Protein AF-A0A1I6Z1S6-F1 (afdb_monomer_lite)

Foldseek 3Di:
DLLVLLVQCVVVVLDLVSLQVSLVVLCVVLVVDVLCNLLSNLLSVLSVVVSVVCVPHDDDPVNSVVSSVVSNVLSVQQVVQSVDPDPVSNVVSSVVSVCVVVPPPPPPDD

Secondary structure (DSSP, 8-state):
-TTHHHHHHHHTTTSHHHHHHHHHHHHHHHTT-STTHHHHHHHHHHHHHHHHHTSSSPPPHHHHHHHHHHHHHHHHHHHHHHHSS-HHHHHHHHHHHHHHHHT-------

Sequence (110 aa):
MLAAITNIIRDKGNAIPGYREAARTARQQATKDIERSVGYFLLGKAAQEFADAYCEEPLHADTAEQQLARLEGFACVLDEAFEAPDLQRRLEALSYVARAMSGDCATATT

Structure (mmCIF, N/CA/C/O backbone):
data_AF-A0A1I6Z1S6-F1
#
_entry.id   AF-A0A1I6Z1S6-F1
#
loop_
_atom_site.group_PDB
_atom_site.id
_atom_site.type_symbol
_atom_site.label_atom_id
_atom_site.label_alt_id
_atom_site.label_comp_id
_atom_site.label_asym_id
_atom_site.label_entity_id
_atom_site.label_seq_id
_atom_site.pdbx_PDB_ins_code
_atom_site.Cartn_x
_atom_site.Cartn_y
_atom_site.Cartn_z
_atom_site.occupancy
_atom_site.B_iso_or_equiv
_atom_site.auth_seq_id
_atom_site.auth_comp_id
_atom_site.auth_asym_id
_atom_site.auth_atom_id
_atom_site.pdbx_PDB_model_num
ATOM 1 N N . MET A 1 1 ? -10.962 -1.371 1.061 1.00 86.00 1 MET A N 1
ATOM 2 C CA . MET A 1 1 ? -9.932 -2.421 1.178 1.00 86.00 1 MET A CA 1
ATOM 3 C C . MET A 1 1 ? -8.610 -1.820 0.764 1.00 86.00 1 MET A C 1
ATOM 5 O O . MET A 1 1 ? -8.549 -1.166 -0.274 1.00 86.00 1 MET A O 1
ATOM 9 N N . LEU A 1 2 ? -7.589 -2.001 1.587 1.00 87.69 2 LEU A N 1
ATOM 10 C CA . LEU A 1 2 ? -6.225 -1.548 1.351 1.00 87.69 2 LEU A CA 1
ATOM 11 C C . LEU A 1 2 ? -5.629 -2.223 0.108 1.00 87.69 2 LEU A C 1
ATOM 13 O O . LEU A 1 2 ? -4.920 -1.566 -0.651 1.00 87.69 2 LEU A O 1
ATOM 17 N N . ALA A 1 3 ? -6.029 -3.463 -0.189 1.00 90.81 3 ALA A N 1
ATOM 18 C CA . ALA A 1 3 ? -5.686 -4.177 -1.422 1.00 90.81 3 ALA A CA 1
ATOM 19 C C . ALA A 1 3 ? -6.105 -3.438 -2.711 1.00 90.81 3 ALA A C 1
ATOM 21 O O . ALA A 1 3 ? -5.517 -3.640 -3.770 1.00 90.81 3 ALA A O 1
ATOM 22 N N . ALA A 1 4 ? -7.073 -2.515 -2.651 1.00 91.25 4 ALA A N 1
ATOM 23 C CA . ALA A 1 4 ? -7.424 -1.697 -3.814 1.00 91.25 4 ALA A CA 1
ATOM 24 C C . ALA A 1 4 ? -6.264 -0.796 -4.278 1.00 91.25 4 ALA A C 1
ATOM 26 O O . ALA A 1 4 ? -6.213 -0.423 -5.447 1.00 91.25 4 ALA A O 1
ATOM 27 N N . ILE A 1 5 ? -5.321 -0.462 -3.389 1.00 93.69 5 ILE A N 1
ATOM 28 C CA . ILE A 1 5 ? -4.148 0.348 -3.730 1.00 93.69 5 ILE A CA 1
ATOM 29 C C . ILE A 1 5 ? -3.189 -0.416 -4.651 1.00 93.69 5 ILE A C 1
ATOM 31 O O . ILE A 1 5 ? -2.638 0.183 -5.572 1.00 93.69 5 ILE A O 1
ATOM 35 N N . THR A 1 6 ? -3.012 -1.725 -4.459 1.00 92.62 6 THR A N 1
ATOM 36 C CA . THR A 1 6 ? -2.104 -2.531 -5.293 1.00 92.62 6 THR A CA 1
ATOM 37 C C . THR A 1 6 ? -2.706 -2.857 -6.658 1.00 92.62 6 THR A C 1
ATOM 39 O O . THR A 1 6 ? -1.978 -2.931 -7.647 1.00 92.62 6 THR A O 1
ATOM 42 N N . ASN A 1 7 ? -4.037 -2.923 -6.761 1.00 93.62 7 ASN A N 1
ATOM 43 C CA . ASN A 1 7 ? -4.721 -3.062 -8.051 1.00 93.62 7 ASN A CA 1
ATOM 44 C C . ASN A 1 7 ? -4.400 -1.904 -9.010 1.00 93.62 7 ASN A C 1
ATOM 46 O O . ASN A 1 7 ? -4.171 -2.149 -10.188 1.00 93.62 7 ASN A O 1
ATOM 50 N N . ILE A 1 8 ? -4.267 -0.671 -8.506 1.00 93.38 8 ILE A N 1
ATOM 51 C CA . ILE A 1 8 ? -3.893 0.502 -9.321 1.00 93.38 8 ILE A CA 1
ATOM 52 C C . ILE A 1 8 ? -2.538 0.296 -10.012 1.00 93.38 8 ILE A C 1
ATOM 54 O O . ILE A 1 8 ? -2.341 0.720 -11.150 1.00 93.38 8 ILE A O 1
ATOM 58 N N . ILE A 1 9 ? -1.597 -0.358 -9.328 1.00 92.69 9 ILE A N 1
ATOM 59 C CA . ILE A 1 9 ? -0.270 -0.661 -9.871 1.00 92.69 9 ILE A CA 1
ATOM 60 C C . ILE A 1 9 ? -0.401 -1.690 -10.997 1.00 92.69 9 ILE A C 1
ATOM 62 O O . ILE A 1 9 ? 0.166 -1.499 -12.076 1.00 92.69 9 ILE A O 1
ATOM 66 N N . ARG A 1 10 ? -1.196 -2.745 -10.773 1.00 92.31 10 ARG A N 1
ATOM 67 C CA . ARG A 1 10 ? -1.441 -3.808 -11.756 1.00 92.31 10 ARG A CA 1
ATOM 68 C C . ARG A 1 10 ? -2.130 -3.280 -13.013 1.00 92.31 10 ARG A C 1
ATOM 70 O O . ARG A 1 10 ? -1.658 -3.540 -14.116 1.00 92.31 10 ARG A O 1
ATOM 77 N N . ASP A 1 11 ? -3.170 -2.469 -12.844 1.00 92.31 11 ASP A N 1
ATOM 78 C CA . ASP A 1 11 ? -3.937 -1.867 -13.942 1.00 92.31 11 ASP A CA 1
ATOM 79 C C . ASP A 1 11 ? -3.074 -0.941 -14.815 1.00 92.31 11 ASP A C 1
ATOM 81 O O . ASP A 1 11 ? -3.393 -0.677 -15.974 1.00 92.31 11 ASP A O 1
ATOM 85 N N . LYS A 1 12 ? -1.946 -0.468 -14.274 1.00 90.19 12 LYS A N 1
ATOM 86 C CA . LYS A 1 12 ? -0.959 0.368 -14.970 1.00 90.19 12 LYS A CA 1
ATOM 87 C C . LYS A 1 12 ? 0.290 -0.390 -15.406 1.00 90.19 12 LYS A C 1
ATOM 89 O O . LYS A 1 12 ? 1.322 0.229 -15.664 1.00 90.19 12 LYS A O 1
ATOM 94 N N . GLY A 1 13 ? 0.195 -1.714 -15.504 1.00 87.50 13 GLY A N 1
ATOM 95 C CA . GLY A 1 13 ? 1.252 -2.568 -16.037 1.00 87.50 13 GLY A CA 1
ATOM 96 C C . GLY A 1 13 ? 2.468 -2.696 -15.123 1.00 87.50 13 GLY A C 1
ATOM 97 O O . GLY A 1 13 ? 3.560 -2.945 -15.617 1.00 87.50 13 GLY A O 1
ATOM 98 N N . ASN A 1 14 ? 2.296 -2.493 -13.812 1.00 87.75 14 ASN A N 1
ATOM 99 C CA . ASN A 1 14 ? 3.365 -2.596 -12.816 1.00 87.75 14 ASN A CA 1
ATOM 100 C C . ASN A 1 14 ? 4.581 -1.693 -13.103 1.00 87.75 14 ASN A C 1
ATOM 102 O O . ASN A 1 14 ? 5.730 -2.052 -12.873 1.00 87.75 14 ASN A O 1
ATOM 106 N N . ALA A 1 15 ? 4.326 -0.494 -13.622 1.00 88.56 15 ALA A N 1
ATOM 107 C CA . ALA 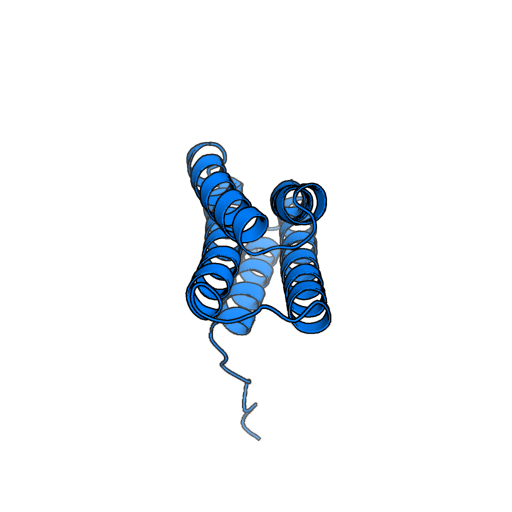A 1 15 ? 5.358 0.486 -13.938 1.00 88.56 15 ALA A CA 1
ATOM 108 C C . ALA A 1 15 ? 5.346 1.662 -12.950 1.00 88.56 15 ALA A C 1
ATOM 110 O O . ALA A 1 15 ? 4.354 1.900 -12.256 1.00 88.56 15 ALA A O 1
ATOM 111 N N . ILE A 1 16 ? 6.421 2.458 -12.936 1.00 91.62 16 ILE A N 1
ATOM 112 C CA . ILE A 1 16 ? 6.581 3.645 -12.070 1.00 91.62 16 ILE A CA 1
ATOM 113 C C . ILE A 1 16 ? 5.348 4.570 -12.039 1.00 91.62 16 ILE A C 1
ATOM 115 O O . ILE A 1 16 ? 4.957 4.989 -10.945 1.00 91.62 16 ILE A O 1
ATOM 119 N N . PRO A 1 17 ? 4.660 4.865 -13.163 1.00 91.69 17 PRO A N 1
ATOM 120 C CA . PRO A 1 17 ? 3.424 5.648 -13.120 1.00 91.69 17 PRO A CA 1
ATOM 121 C C . PRO A 1 17 ? 2.320 5.020 -12.252 1.00 91.69 17 PRO A C 1
ATOM 123 O O . PRO A 1 17 ? 1.598 5.747 -11.571 1.00 91.69 17 PRO A O 1
ATOM 126 N N . GLY A 1 18 ? 2.213 3.688 -12.234 1.00 93.94 18 GLY A N 1
ATOM 127 C CA . GLY A 1 18 ? 1.292 2.943 -11.375 1.00 93.94 18 GLY A CA 1
ATOM 128 C C . GLY A 1 18 ? 1.605 3.122 -9.893 1.00 93.94 18 GLY A C 1
ATOM 129 O O . GLY A 1 18 ? 0.712 3.443 -9.114 1.00 93.94 18 GLY A O 1
ATOM 130 N N . TYR A 1 19 ? 2.881 3.025 -9.513 1.00 94.31 19 TYR A N 1
ATOM 131 C CA . TYR A 1 19 ? 3.330 3.260 -8.136 1.00 94.31 19 TYR A CA 1
ATOM 132 C C . TYR A 1 19 ? 3.051 4.691 -7.658 1.00 94.31 19 TYR A C 1
ATOM 134 O O . TYR A 1 19 ? 2.551 4.889 -6.549 1.00 94.31 19 TYR A O 1
ATOM 142 N N . ARG A 1 20 ? 3.290 5.699 -8.508 1.00 94.81 20 ARG A N 1
ATOM 143 C CA . ARG A 1 20 ? 2.960 7.102 -8.190 1.00 94.81 20 ARG A CA 1
ATOM 144 C C . ARG A 1 20 ? 1.468 7.305 -7.981 1.00 94.81 20 ARG A C 1
ATOM 146 O O . ARG A 1 20 ? 1.050 8.020 -7.069 1.00 94.81 20 ARG A O 1
ATOM 153 N N . GLU A 1 21 ? 0.653 6.689 -8.827 1.00 95.94 21 GLU A N 1
ATOM 154 C CA . GLU A 1 21 ? -0.794 6.809 -8.717 1.00 95.94 21 GLU A CA 1
ATOM 155 C C . GLU A 1 21 ? -1.351 6.072 -7.503 1.00 95.94 21 GLU A C 1
ATOM 157 O O . GLU A 1 21 ? -2.225 6.609 -6.819 1.00 95.94 21 GLU A O 1
ATOM 162 N N . ALA A 1 22 ? -0.809 4.897 -7.191 1.00 96.69 22 ALA A N 1
ATOM 163 C CA . ALA A 1 22 ? -1.118 4.167 -5.973 1.00 96.69 22 ALA A CA 1
ATOM 164 C C . ALA A 1 22 ? -0.766 5.001 -4.734 1.00 96.69 22 ALA A C 1
ATOM 166 O O . ALA A 1 22 ? -1.613 5.176 -3.860 1.00 96.69 22 ALA A O 1
ATOM 167 N N . ALA A 1 23 ? 0.419 5.623 -4.701 1.00 96.94 23 ALA A N 1
ATOM 168 C CA . ALA A 1 23 ? 0.827 6.511 -3.615 1.00 96.94 23 ALA A CA 1
ATOM 169 C C . ALA A 1 23 ? -0.122 7.706 -3.439 1.00 96.94 23 ALA A C 1
ATOM 171 O O . ALA A 1 23 ? -0.578 7.997 -2.328 1.00 96.94 23 ALA A O 1
ATOM 172 N N . ARG A 1 24 ? -0.472 8.381 -4.541 1.00 97.00 24 ARG A N 1
ATOM 173 C CA . ARG A 1 24 ? -1.434 9.493 -4.532 1.00 97.00 24 ARG A CA 1
ATOM 174 C C . ARG A 1 24 ? -2.803 9.045 -4.024 1.00 97.00 24 ARG A C 1
ATOM 176 O O . ARG A 1 24 ? -3.389 9.715 -3.177 1.00 97.00 24 ARG A O 1
ATOM 183 N N . THR A 1 25 ? -3.308 7.928 -4.537 1.00 97.06 25 THR A N 1
ATOM 184 C CA . THR A 1 25 ? -4.640 7.420 -4.195 1.00 97.06 25 THR A CA 1
ATOM 185 C C . THR A 1 25 ? -4.698 6.961 -2.746 1.00 97.06 25 THR A C 1
ATOM 187 O O . THR A 1 25 ? -5.654 7.285 -2.050 1.00 97.06 25 THR A O 1
ATOM 190 N N . ALA A 1 26 ? -3.653 6.302 -2.247 1.00 96.44 26 ALA A N 1
ATOM 191 C CA . ALA A 1 26 ? -3.569 5.894 -0.853 1.00 96.44 26 ALA A CA 1
ATOM 192 C C . ALA A 1 26 ? -3.642 7.108 0.087 1.00 96.44 26 ALA A C 1
ATOM 194 O O . ALA A 1 26 ? -4.470 7.134 0.992 1.00 96.44 26 ALA A O 1
ATOM 195 N N . ARG A 1 27 ? -2.891 8.184 -0.192 1.00 94.50 27 ARG A N 1
ATOM 196 C CA . ARG A 1 27 ? -2.987 9.440 0.580 1.00 94.50 27 ARG A CA 1
ATOM 197 C C . ARG A 1 27 ? -4.393 10.046 0.549 1.00 94.50 27 ARG A C 1
ATOM 199 O O . ARG A 1 27 ? -4.864 10.540 1.566 1.00 94.50 27 ARG A O 1
ATOM 206 N N . GLN A 1 28 ? -5.076 9.991 -0.595 1.00 95.75 28 GLN A N 1
ATOM 207 C CA . GLN A 1 28 ? -6.459 10.468 -0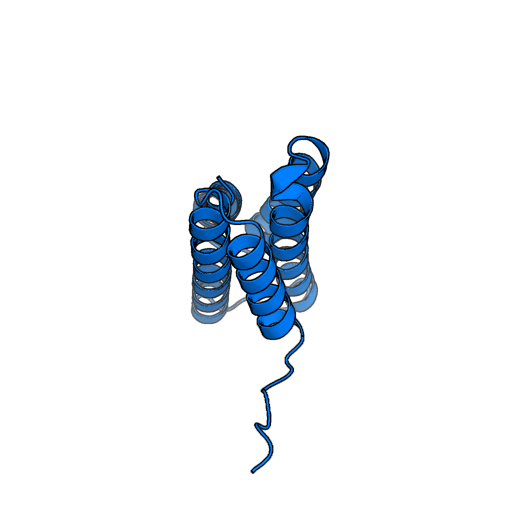.712 1.00 95.75 28 GLN A CA 1
ATOM 208 C C . GLN A 1 28 ? -7.463 9.592 0.044 1.00 95.75 28 GLN A C 1
ATOM 210 O O . GLN A 1 28 ? -8.479 10.104 0.500 1.00 95.75 28 GLN A O 1
ATOM 215 N N . GLN A 1 29 ? -7.226 8.285 0.150 1.00 94.88 29 GLN A N 1
ATOM 216 C CA . GLN A 1 29 ? -8.083 7.397 0.937 1.00 94.88 29 GLN A CA 1
ATOM 217 C C . GLN A 1 29 ? -7.823 7.550 2.434 1.00 94.88 29 GLN A C 1
ATOM 219 O O . GLN A 1 29 ? -8.768 7.516 3.218 1.00 94.88 29 GLN A O 1
ATOM 224 N N . ALA A 1 30 ? -6.578 7.830 2.826 1.00 93.75 30 ALA A N 1
ATOM 225 C CA . ALA A 1 30 ? -6.218 8.076 4.217 1.00 93.75 30 ALA A CA 1
ATOM 226 C C . ALA A 1 30 ? -6.991 9.249 4.846 1.00 93.75 30 ALA A C 1
ATOM 228 O O . ALA A 1 30 ? -7.212 9.255 6.052 1.00 93.75 30 ALA A O 1
ATOM 229 N N . THR A 1 31 ? -7.425 10.231 4.047 1.00 93.75 31 THR A N 1
ATOM 230 C CA . THR A 1 31 ? -8.244 11.354 4.532 1.00 93.75 31 THR A CA 1
ATOM 231 C C . THR A 1 31 ? -9.742 11.050 4.583 1.00 93.75 31 THR A C 1
ATOM 233 O O . THR A 1 31 ? -10.489 11.809 5.196 1.00 93.75 31 THR A O 1
ATOM 236 N N . LYS A 1 32 ? -10.195 9.969 3.938 1.00 93.75 32 LYS A N 1
ATOM 237 C CA . LYS A 1 32 ? -11.611 9.574 3.853 1.00 93.75 32 LYS A CA 1
ATOM 238 C C . LYS A 1 32 ? -11.976 8.477 4.848 1.00 93.75 32 LYS A C 1
ATOM 240 O O . LYS A 1 32 ? -13.105 8.442 5.321 1.00 93.75 32 LYS A O 1
ATOM 245 N N . ASP A 1 33 ? -11.030 7.596 5.151 1.00 92.31 33 ASP A N 1
ATOM 246 C CA . ASP A 1 33 ? -11.192 6.472 6.067 1.00 92.31 3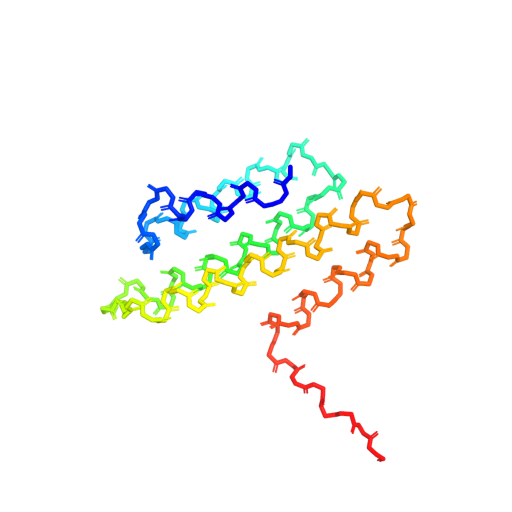3 ASP A CA 1
ATOM 247 C C . ASP A 1 33 ? -10.211 6.639 7.232 1.00 92.31 33 ASP A C 1
ATOM 249 O O . ASP A 1 33 ? -9.032 6.293 7.136 1.00 92.31 33 ASP A O 1
ATOM 253 N N . ILE A 1 34 ? -10.705 7.232 8.324 1.00 89.06 34 ILE A N 1
ATOM 254 C CA . ILE A 1 34 ? -9.894 7.549 9.508 1.00 89.06 34 ILE A CA 1
ATOM 255 C C . ILE A 1 34 ? -9.374 6.268 10.164 1.00 89.06 34 ILE A C 1
ATOM 257 O O . ILE A 1 34 ? -8.220 6.238 10.596 1.00 89.06 34 ILE A O 1
ATOM 261 N N . GLU A 1 35 ? -10.180 5.204 10.201 1.00 90.25 35 GLU A N 1
ATOM 262 C CA . GLU A 1 35 ? -9.800 3.948 10.852 1.00 90.25 35 GLU A CA 1
ATOM 263 C C . GLU A 1 35 ? -8.611 3.301 10.149 1.00 90.25 35 GLU A C 1
ATOM 265 O O . GLU A 1 35 ? -7.660 2.882 10.805 1.00 90.25 35 GLU A O 1
ATOM 270 N N . ARG A 1 36 ? -8.619 3.280 8.812 1.00 94.06 36 ARG A N 1
ATOM 271 C CA . ARG A 1 36 ? -7.543 2.679 8.009 1.00 94.06 36 ARG A CA 1
ATOM 272 C C . ARG A 1 36 ? -6.483 3.685 7.560 1.00 94.06 36 ARG A C 1
ATOM 274 O O . ARG A 1 36 ? -5.584 3.326 6.797 1.00 94.06 36 ARG A O 1
ATOM 281 N N . SER A 1 37 ? -6.559 4.932 8.026 1.00 94.56 37 SER A N 1
ATOM 282 C CA . SER A 1 37 ? -5.727 6.048 7.554 1.00 94.56 37 SER A CA 1
ATOM 283 C C . SER A 1 37 ? -4.229 5.752 7.608 1.00 94.56 37 SER A C 1
ATOM 285 O O . SER A 1 37 ? -3.515 5.979 6.631 1.00 94.56 37 SER A O 1
ATOM 287 N N . VAL A 1 38 ? -3.758 5.172 8.714 1.00 95.12 38 VAL A N 1
ATOM 288 C CA . VAL A 1 38 ? -2.347 4.804 8.896 1.00 95.12 38 VAL A CA 1
ATOM 289 C C . VAL A 1 38 ? -1.935 3.694 7.926 1.00 95.12 38 VAL A C 1
ATOM 291 O O . VAL A 1 38 ? -0.859 3.768 7.340 1.00 95.12 38 VAL A O 1
ATOM 294 N N . GLY A 1 39 ? -2.800 2.705 7.684 1.00 95.69 39 GLY A N 1
ATOM 2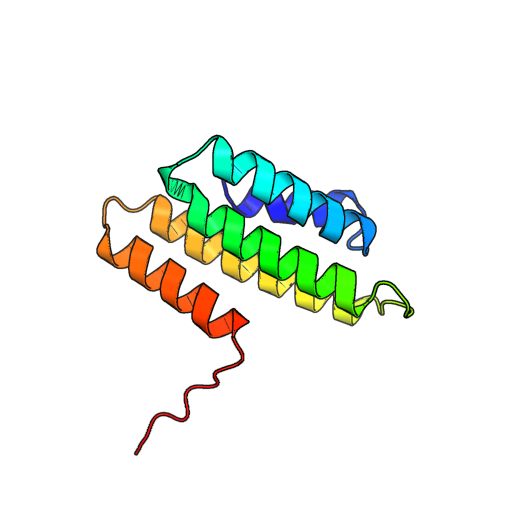95 C CA . GLY A 1 39 ? -2.538 1.642 6.710 1.00 95.69 39 GLY A CA 1
ATOM 296 C C . GLY A 1 39 ? -2.394 2.190 5.289 1.00 95.69 39 GLY A C 1
ATOM 297 O O . GLY A 1 39 ? -1.423 1.883 4.595 1.00 95.69 39 GLY A O 1
ATOM 298 N N . TYR A 1 40 ? -3.304 3.079 4.881 1.00 97.19 40 TYR A N 1
ATOM 299 C CA . TYR A 1 40 ? -3.196 3.784 3.603 1.00 97.19 40 TYR A CA 1
ATOM 300 C C . TYR A 1 40 ? -1.925 4.637 3.526 1.00 97.19 40 TYR A C 1
ATOM 302 O O . TYR A 1 40 ? -1.251 4.651 2.496 1.00 97.19 40 TYR A O 1
ATOM 310 N N . PHE A 1 41 ? -1.562 5.329 4.606 1.00 95.88 41 PHE A N 1
ATOM 311 C CA . PHE A 1 41 ? -0.339 6.122 4.651 1.00 95.88 41 PHE A CA 1
ATOM 312 C C . PHE A 1 41 ? 0.916 5.261 4.448 1.00 95.88 41 PHE A C 1
ATOM 314 O O . PHE A 1 41 ? 1.762 5.618 3.629 1.00 95.88 41 PHE A O 1
ATOM 321 N N . LEU A 1 42 ? 1.022 4.118 5.135 1.00 96.06 42 LEU A N 1
ATOM 322 C CA . LEU A 1 42 ? 2.161 3.200 5.016 1.00 96.06 42 LEU A CA 1
ATOM 323 C C . LEU A 1 42 ? 2.303 2.652 3.592 1.00 96.06 42 LEU A C 1
ATOM 325 O O . LEU A 1 42 ? 3.379 2.758 3.002 1.00 96.06 42 LEU A O 1
ATOM 329 N N . LEU A 1 43 ? 1.212 2.154 3.000 1.00 96.19 43 LEU A N 1
ATOM 330 C CA . LEU A 1 43 ? 1.217 1.675 1.613 1.00 96.19 43 LEU A CA 1
ATOM 331 C C . LEU A 1 43 ? 1.587 2.789 0.631 1.00 96.19 43 LEU A C 1
ATOM 333 O O . LEU A 1 43 ? 2.395 2.587 -0.276 1.00 96.19 43 LEU A O 1
ATOM 337 N N . GLY A 1 44 ? 1.034 3.987 0.832 1.00 96.25 44 GLY A N 1
ATOM 338 C CA . GLY A 1 44 ? 1.333 5.135 -0.013 1.00 96.25 44 GLY A CA 1
ATOM 339 C C . GLY A 1 44 ? 2.790 5.584 0.085 1.00 96.25 44 GLY A C 1
ATOM 340 O O . GLY A 1 44 ? 3.387 5.948 -0.926 1.00 96.25 44 GLY A O 1
ATOM 341 N N . LYS A 1 45 ? 3.380 5.533 1.284 1.00 95.62 45 LYS A N 1
ATOM 342 C CA . LYS A 1 45 ? 4.799 5.823 1.512 1.00 95.62 45 LYS A CA 1
ATOM 343 C C . LYS A 1 45 ? 5.688 4.789 0.821 1.00 95.62 45 LYS A C 1
ATOM 345 O O . LYS A 1 45 ? 6.557 5.187 0.057 1.00 95.62 45 LYS A O 1
ATOM 350 N N . ALA A 1 46 ? 5.415 3.496 0.994 1.00 94.50 46 ALA A N 1
ATOM 351 C CA . ALA A 1 46 ? 6.182 2.427 0.352 1.00 94.50 46 ALA A CA 1
ATOM 352 C C . ALA A 1 46 ? 6.128 2.492 -1.189 1.00 94.50 46 ALA A C 1
ATOM 354 O O . ALA A 1 46 ? 7.143 2.296 -1.858 1.00 94.50 46 ALA A O 1
ATOM 355 N N . ALA A 1 47 ? 4.959 2.794 -1.764 1.00 94.75 47 ALA A N 1
ATOM 356 C 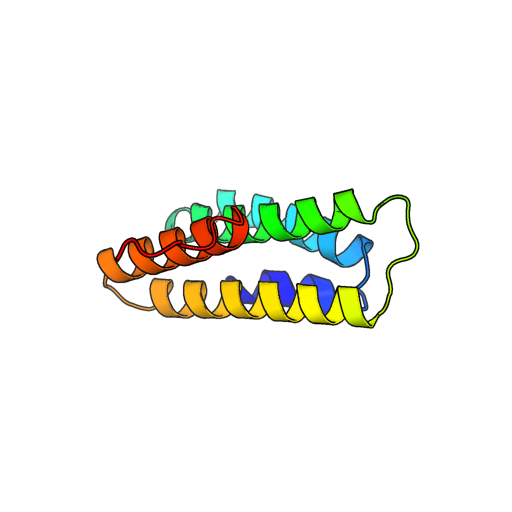CA . ALA A 1 47 ? 4.815 2.957 -3.210 1.00 94.75 47 ALA A CA 1
ATOM 357 C C . ALA A 1 47 ? 5.544 4.208 -3.733 1.00 94.75 47 ALA A C 1
ATOM 359 O O . ALA A 1 47 ? 6.168 4.156 -4.792 1.00 94.75 47 ALA A O 1
ATOM 360 N N . GLN A 1 48 ? 5.496 5.319 -2.987 1.00 95.00 48 GLN A N 1
ATOM 361 C CA . GLN A 1 48 ? 6.216 6.545 -3.336 1.00 95.00 48 GLN A CA 1
ATOM 362 C C . GLN A 1 48 ? 7.730 6.332 -3.312 1.00 95.00 48 GLN A C 1
ATOM 364 O O . GLN A 1 48 ? 8.390 6.676 -4.283 1.00 95.00 48 GLN A O 1
ATOM 369 N N . GLU A 1 49 ? 8.268 5.754 -2.235 1.00 92.56 49 GLU A N 1
ATOM 370 C CA . GLU A 1 49 ? 9.712 5.532 -2.078 1.00 92.56 49 GLU A CA 1
ATOM 371 C C . GLU A 1 49 ? 10.278 4.710 -3.238 1.00 92.56 49 GLU A C 1
ATOM 373 O O . GLU A 1 49 ? 11.327 5.041 -3.783 1.00 92.56 49 GLU A O 1
ATOM 378 N N . PHE A 1 50 ? 9.544 3.687 -3.678 1.00 91.94 50 PHE A N 1
ATOM 379 C CA . PHE A 1 50 ? 9.921 2.919 -4.858 1.00 91.94 50 PHE A CA 1
ATOM 380 C C . PHE A 1 50 ? 9.868 3.750 -6.146 1.00 91.94 50 PHE A C 1
ATOM 382 O O . PHE A 1 50 ? 10.803 3.730 -6.942 1.00 91.94 50 PHE A O 1
ATOM 389 N N . ALA A 1 51 ? 8.791 4.510 -6.360 1.00 92.12 51 ALA A N 1
ATOM 390 C CA . ALA A 1 51 ? 8.660 5.354 -7.544 1.00 92.12 51 ALA A CA 1
ATOM 391 C C . ALA A 1 51 ? 9.727 6.457 -7.635 1.00 92.12 51 ALA A C 1
ATOM 393 O O . ALA A 1 51 ? 10.066 6.882 -8.742 1.00 92.12 51 ALA A O 1
ATOM 394 N N . ASP A 1 52 ? 10.210 6.935 -6.489 1.00 91.19 52 ASP A N 1
ATOM 395 C CA . ASP A 1 52 ? 11.261 7.944 -6.396 1.00 91.19 52 ASP A CA 1
ATOM 396 C C . ASP A 1 52 ? 12.635 7.321 -6.659 1.00 91.19 52 ASP A C 1
ATOM 398 O O . ASP A 1 52 ? 13.397 7.864 -7.454 1.00 91.19 52 ASP A O 1
ATOM 402 N N . ALA A 1 53 ? 12.914 6.142 -6.088 1.00 88.88 53 ALA A N 1
ATOM 403 C CA . ALA A 1 53 ? 14.177 5.425 -6.283 1.00 88.88 53 ALA A CA 1
ATOM 404 C C . ALA A 1 53 ? 14.450 5.049 -7.751 1.00 88.88 53 ALA A C 1
ATOM 406 O O . ALA A 1 53 ? 15.594 5.063 -8.184 1.00 88.88 53 ALA A O 1
ATOM 407 N N . TYR A 1 54 ? 13.403 4.750 -8.523 1.00 84.50 54 TYR A N 1
ATOM 408 C CA . TYR A 1 54 ? 13.506 4.327 -9.926 1.00 84.50 54 TYR A CA 1
ATOM 409 C C . TYR A 1 54 ? 12.978 5.387 -10.909 1.00 84.50 54 TYR A C 1
ATOM 411 O O . TYR A 1 54 ? 12.638 5.078 -12.049 1.00 84.50 54 TYR A O 1
ATOM 419 N N . CYS A 1 55 ? 12.869 6.652 -10.486 1.00 72.00 55 CYS A N 1
ATOM 420 C CA . CYS A 1 55 ? 12.432 7.747 -11.359 1.00 72.00 55 CYS A CA 1
ATOM 421 C C . CYS A 1 55 ? 13.419 8.015 -12.510 1.00 72.00 55 CYS A C 1
ATOM 423 O O . CYS A 1 55 ? 13.002 8.460 -13.580 1.00 72.00 55 CYS A O 1
ATOM 425 N N . GLU A 1 56 ? 14.710 7.777 -12.280 1.00 67.50 56 GLU A N 1
ATOM 426 C CA . GLU A 1 56 ? 15.797 8.168 -13.187 1.00 67.50 56 GLU A CA 1
ATOM 427 C C . GLU A 1 56 ? 16.465 6.969 -13.878 1.00 67.50 56 GLU A C 1
ATOM 429 O O . GLU A 1 56 ? 17.266 7.152 -14.793 1.00 67.50 56 GLU A O 1
ATOM 434 N N . GLU A 1 57 ? 16.098 5.744 -13.491 1.00 68.31 57 GLU A N 1
ATOM 435 C CA . GLU A 1 57 ? 16.737 4.513 -13.954 1.00 68.31 57 GLU A CA 1
ATOM 436 C C . GLU A 1 57 ? 15.740 3.555 -14.630 1.00 68.31 57 GLU A C 1
ATOM 438 O O . GLU A 1 57 ? 14.552 3.538 -14.291 1.00 68.31 57 GLU A O 1
ATOM 443 N N . PRO A 1 58 ? 16.193 2.724 -15.588 1.00 72.62 58 PRO A N 1
ATOM 444 C CA . PRO A 1 58 ? 15.357 1.687 -16.176 1.00 72.62 58 PRO A CA 1
ATOM 445 C C . PRO A 1 58 ? 14.905 0.689 -15.106 1.00 72.62 58 PRO A C 1
ATOM 447 O O . PRO A 1 58 ? 15.715 -0.024 -14.518 1.00 72.62 58 PRO A O 1
ATOM 450 N N . LEU A 1 59 ? 13.594 0.597 -14.885 1.00 79.81 59 LEU A N 1
ATOM 451 C CA . LEU A 1 59 ? 13.031 -0.392 -13.976 1.00 79.81 59 LEU A CA 1
ATOM 452 C C . LEU A 1 59 ? 13.013 -1.775 -14.642 1.00 79.81 59 LEU A C 1
ATOM 454 O O . LEU A 1 59 ? 12.356 -1.974 -15.665 1.00 79.81 59 LEU A O 1
ATOM 458 N N . HIS A 1 60 ? 13.708 -2.743 -14.047 1.00 86.50 60 HIS A N 1
ATOM 459 C CA . HIS A 1 60 ? 13.602 -4.143 -14.452 1.00 86.50 60 HIS A CA 1
ATOM 460 C C . HIS A 1 60 ? 12.269 -4.751 -14.004 1.00 86.50 60 HIS A C 1
ATOM 462 O O . HIS A 1 60 ? 11.804 -4.493 -12.892 1.00 86.50 60 HIS A O 1
ATOM 468 N N . ALA A 1 61 ? 11.671 -5.572 -14.873 1.00 85.56 61 ALA A N 1
ATOM 469 C CA . ALA A 1 61 ? 10.368 -6.194 -14.636 1.00 85.56 61 ALA A CA 1
ATOM 470 C C . ALA A 1 61 ? 10.350 -7.004 -13.330 1.00 85.56 61 ALA A C 1
ATOM 472 O O . ALA A 1 61 ? 9.469 -6.795 -12.503 1.00 85.56 61 ALA A O 1
ATOM 473 N N . ASP A 1 62 ? 11.381 -7.816 -13.087 1.00 88.81 62 ASP A N 1
ATOM 474 C CA . ASP A 1 62 ? 11.498 -8.625 -11.868 1.00 88.81 62 ASP A CA 1
ATOM 475 C C . ASP A 1 62 ? 11.501 -7.763 -10.595 1.00 88.81 62 ASP A C 1
ATOM 477 O O . ASP A 1 62 ? 10.855 -8.098 -9.603 1.00 88.81 62 ASP A O 1
ATOM 481 N N . THR A 1 63 ? 12.182 -6.612 -10.621 1.00 89.75 63 THR A N 1
ATOM 482 C CA . THR A 1 63 ? 12.215 -5.671 -9.491 1.00 89.75 63 THR A CA 1
ATOM 483 C C . THR A 1 63 ? 10.839 -5.060 -9.236 1.00 89.75 63 THR A C 1
ATOM 485 O O . THR A 1 63 ? 10.415 -4.918 -8.087 1.00 89.75 63 THR A O 1
ATOM 488 N N . ALA A 1 64 ? 10.119 -4.722 -10.305 1.00 88.75 64 ALA A N 1
ATOM 489 C CA . ALA A 1 64 ? 8.752 -4.234 -10.212 1.00 88.75 64 ALA A CA 1
ATOM 490 C C . ALA A 1 64 ? 7.803 -5.303 -9.656 1.00 88.75 64 ALA A C 1
ATOM 492 O O . ALA A 1 64 ? 6.939 -5.005 -8.836 1.00 88.75 64 ALA A O 1
ATOM 493 N N . GLU A 1 65 ? 7.928 -6.555 -10.090 1.00 90.88 65 GLU A N 1
ATOM 494 C CA . GLU A 1 65 ? 7.096 -7.664 -9.613 1.00 90.88 65 GLU A CA 1
ATOM 495 C C . GLU A 1 65 ? 7.348 -7.969 -8.138 1.00 90.88 65 GLU A C 1
ATOM 497 O O . GLU A 1 65 ? 6.397 -8.083 -7.365 1.00 90.88 65 GLU A O 1
ATOM 502 N N . GLN A 1 66 ? 8.614 -8.009 -7.718 1.00 92.44 66 GLN A N 1
ATOM 503 C CA . GLN A 1 66 ? 8.975 -8.205 -6.314 1.00 92.44 66 GLN A CA 1
ATOM 504 C C . GLN A 1 66 ? 8.410 -7.102 -5.420 1.00 92.44 66 GLN A C 1
ATOM 506 O O . GLN A 1 66 ? 7.876 -7.383 -4.344 1.00 92.44 66 GLN A O 1
ATOM 511 N N . GLN A 1 67 ? 8.489 -5.844 -5.860 1.00 93.44 67 GLN A N 1
ATOM 512 C CA . GLN A 1 67 ? 7.940 -4.745 -5.079 1.00 93.44 67 GLN A CA 1
ATOM 513 C C . GLN A 1 67 ? 6.408 -4.781 -5.028 1.00 93.44 67 GLN A C 1
ATOM 515 O O . GLN A 1 67 ? 5.836 -4.509 -3.968 1.00 93.44 67 GLN A O 1
ATOM 520 N N . LEU A 1 68 ? 5.735 -5.135 -6.125 1.00 93.44 68 LEU A N 1
ATOM 521 C CA . LEU A 1 68 ? 4.282 -5.288 -6.128 1.00 93.44 68 LEU A CA 1
ATOM 522 C C . LEU A 1 68 ? 3.857 -6.390 -5.156 1.00 93.44 68 LEU A C 1
ATOM 524 O O . LEU A 1 68 ? 3.014 -6.140 -4.297 1.00 93.44 68 LEU A O 1
ATOM 528 N N . ALA A 1 69 ? 4.502 -7.557 -5.215 1.00 94.56 69 ALA A N 1
ATOM 529 C CA . ALA A 1 69 ? 4.237 -8.666 -4.303 1.00 94.56 69 ALA A CA 1
ATOM 530 C C . ALA A 1 69 ? 4.448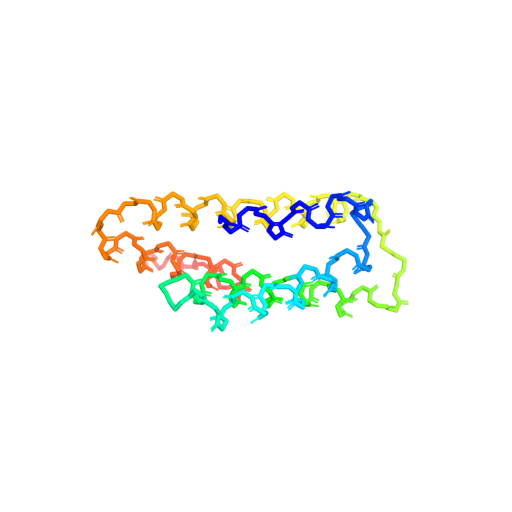 -8.263 -2.832 1.00 94.56 69 ALA A C 1
ATOM 532 O O . ALA A 1 69 ? 3.656 -8.613 -1.955 1.00 94.56 69 ALA A O 1
ATOM 533 N N . ARG A 1 70 ? 5.483 -7.462 -2.546 1.00 94.56 70 ARG A N 1
ATOM 534 C CA . ARG A 1 70 ? 5.727 -6.923 -1.200 1.00 94.56 70 ARG A CA 1
ATOM 535 C C . ARG A 1 70 ? 4.604 -5.993 -0.734 1.00 94.56 70 ARG A C 1
ATOM 537 O O . ARG A 1 70 ? 4.143 -6.118 0.400 1.00 94.56 70 ARG A O 1
ATOM 544 N N . LEU A 1 71 ? 4.148 -5.076 -1.588 1.00 94.81 71 LEU A N 1
ATOM 545 C CA . LEU A 1 71 ? 3.023 -4.186 -1.278 1.00 94.81 71 LEU A CA 1
ATOM 546 C C . LEU A 1 71 ? 1.710 -4.955 -1.094 1.00 94.81 71 LEU A C 1
ATOM 548 O O . LEU A 1 71 ? 0.925 -4.605 -0.216 1.00 94.81 71 LEU A O 1
ATOM 552 N N . GLU A 1 72 ? 1.476 -5.998 -1.889 1.00 95.75 72 GLU A N 1
ATOM 553 C CA . GLU A 1 72 ? 0.319 -6.887 -1.744 1.00 95.75 72 GLU A CA 1
ATOM 554 C C . GLU A 1 72 ? 0.347 -7.621 -0.406 1.00 95.75 72 GLU A C 1
ATOM 556 O O . GLU A 1 72 ? -0.665 -7.643 0.293 1.00 95.75 72 GLU A O 1
ATOM 561 N N . GLY A 1 73 ? 1.514 -8.128 0.002 1.00 95.62 73 GLY A N 1
ATOM 562 C CA . GLY A 1 73 ? 1.700 -8.729 1.321 1.00 95.62 73 GLY A CA 1
ATOM 563 C C . GLY A 1 73 ? 1.348 -7.761 2.453 1.00 95.62 73 GLY A C 1
ATOM 564 O O . GLY A 1 73 ? 0.593 -8.113 3.358 1.00 95.62 73 GLY A O 1
ATOM 565 N N . PHE A 1 74 ? 1.820 -6.512 2.382 1.00 96.19 74 PHE A N 1
ATOM 566 C CA . PHE A 1 74 ? 1.452 -5.487 3.364 1.00 96.19 74 PHE A CA 1
ATOM 567 C C . PHE A 1 74 ? -0.045 -5.174 3.353 1.00 96.19 74 PHE A C 1
ATOM 569 O O . PHE A 1 74 ? -0.655 -5.067 4.416 1.00 96.19 74 PHE A O 1
ATOM 576 N N . ALA A 1 75 ? -0.649 -5.038 2.172 1.00 95.94 75 ALA A N 1
ATOM 577 C CA . ALA A 1 75 ? -2.069 -4.744 2.049 1.00 95.94 75 ALA A CA 1
ATOM 578 C C . ALA A 1 75 ? -2.942 -5.872 2.619 1.00 95.94 75 ALA A C 1
ATOM 580 O O . ALA A 1 75 ? -3.908 -5.572 3.313 1.00 95.94 75 ALA A O 1
ATOM 581 N N . CYS A 1 76 ? -2.571 -7.136 2.390 1.00 95.31 76 CYS A N 1
ATOM 582 C CA . CYS A 1 76 ? -3.268 -8.311 2.918 1.00 95.31 76 CYS A CA 1
ATOM 583 C C . CYS A 1 76 ? -3.222 -8.350 4.450 1.00 95.31 76 CYS A C 1
ATOM 585 O O . CYS A 1 76 ? -4.267 -8.384 5.093 1.00 95.31 76 CYS A O 1
ATOM 587 N N . VAL A 1 77 ? -2.022 -8.232 5.036 1.00 95.38 77 VAL A N 1
ATOM 588 C CA . VAL A 1 77 ? -1.827 -8.221 6.499 1.00 95.38 77 VAL A CA 1
ATOM 589 C C . VAL A 1 77 ? -2.653 -7.122 7.162 1.00 95.38 77 VAL A C 1
ATOM 591 O O . VAL A 1 77 ? -3.278 -7.339 8.201 1.00 95.38 77 VAL A O 1
ATOM 594 N N . LEU A 1 78 ? -2.667 -5.928 6.569 1.00 95.06 78 LEU A N 1
ATOM 595 C CA . LEU A 1 78 ? -3.441 -4.823 7.111 1.00 95.06 78 LEU A CA 1
ATOM 596 C C . LEU A 1 78 ? -4.947 -5.043 6.922 1.00 95.06 78 LEU A C 1
ATOM 598 O O . LEU A 1 78 ? -5.692 -4.843 7.876 1.00 95.06 78 LEU A O 1
ATOM 602 N N . ASP A 1 79 ? -5.418 -5.455 5.741 1.00 94.81 79 ASP A N 1
ATOM 603 C CA . ASP A 1 79 ? -6.850 -5.697 5.520 1.00 94.81 79 ASP A CA 1
ATOM 604 C C . ASP A 1 79 ? -7.398 -6.752 6.493 1.00 94.81 79 ASP A C 1
ATOM 606 O O . ASP A 1 79 ? -8.403 -6.477 7.150 1.00 94.81 79 ASP A O 1
ATOM 610 N N . GLU A 1 80 ? -6.697 -7.875 6.682 1.00 93.94 80 GLU A N 1
ATOM 611 C CA . GLU A 1 80 ? -7.061 -8.915 7.656 1.00 93.94 80 GLU A CA 1
ATOM 612 C C . GLU A 1 80 ? -7.128 -8.367 9.091 1.00 93.94 80 GLU A C 1
ATOM 614 O O . GLU A 1 80 ? -8.086 -8.616 9.829 1.00 93.94 80 GLU A O 1
ATOM 619 N N . ALA A 1 81 ? -6.137 -7.570 9.499 1.00 94.12 81 ALA A N 1
ATOM 620 C CA . ALA A 1 81 ? -6.104 -6.992 10.838 1.00 94.12 81 ALA A CA 1
ATOM 621 C C . ALA A 1 81 ? -7.231 -5.972 11.068 1.00 94.12 81 ALA A C 1
ATOM 623 O O . ALA A 1 81 ? -7.792 -5.902 12.163 1.00 94.12 81 ALA A O 1
ATOM 624 N N . PHE A 1 82 ? -7.588 -5.192 10.045 1.00 92.31 82 PHE A N 1
ATOM 625 C CA . PHE A 1 82 ? -8.669 -4.207 10.117 1.00 92.31 82 PHE A CA 1
ATOM 626 C C . PHE A 1 82 ? -10.072 -4.819 9.996 1.00 92.31 82 PHE A C 1
ATOM 628 O O . PHE A 1 82 ? -11.043 -4.159 10.368 1.00 92.31 82 PHE A O 1
ATOM 635 N N . GLU A 1 83 ? -10.204 -6.058 9.520 1.00 91.00 83 GLU A N 1
ATOM 636 C CA . GLU A 1 83 ? -11.453 -6.827 9.595 1.00 91.00 83 GLU A CA 1
ATOM 637 C C . GLU A 1 83 ? -11.699 -7.417 10.990 1.00 91.00 83 GLU A C 1
ATOM 639 O O . GLU A 1 83 ? -12.848 -7.599 11.397 1.00 91.00 83 GLU A O 1
ATOM 644 N N . ALA A 1 84 ? -10.641 -7.649 11.771 1.00 85.62 84 ALA A N 1
ATOM 645 C CA . ALA A 1 84 ? -10.781 -8.070 13.156 1.00 85.62 84 ALA A CA 1
ATOM 646 C C . ALA A 1 84 ? -11.290 -6.914 14.053 1.00 85.62 84 ALA A C 1
ATOM 648 O O . ALA A 1 84 ? -10.864 -5.760 13.906 1.00 85.62 84 ALA A O 1
ATOM 649 N N . PRO A 1 85 ? -12.154 -7.196 15.050 1.00 84.88 85 PRO A N 1
ATOM 650 C CA . PRO A 1 85 ? -12.584 -6.204 16.043 1.00 84.88 85 PRO A CA 1
ATOM 651 C C . PRO A 1 85 ? -11.492 -5.870 17.080 1.00 84.88 85 PRO A C 1
ATOM 653 O O . PRO A 1 85 ? -11.706 -5.039 17.957 1.00 84.88 85 PRO A O 1
ATOM 656 N N . ASP A 1 86 ? -10.333 -6.523 17.000 1.00 91.38 86 ASP A N 1
ATOM 657 C CA . ASP A 1 86 ? -9.252 -6.435 17.976 1.00 91.38 86 ASP A CA 1
ATOM 658 C C . ASP A 1 86 ? -8.274 -5.295 17.643 1.00 91.38 86 ASP A C 1
ATOM 660 O O . ASP A 1 86 ? -7.535 -5.342 16.656 1.00 91.38 86 ASP A O 1
ATOM 664 N N . LEU A 1 87 ? -8.252 -4.272 18.502 1.00 92.06 87 LEU A N 1
ATOM 665 C CA . LEU A 1 87 ? -7.334 -3.140 18.387 1.00 92.06 87 LEU A CA 1
ATOM 666 C C . LEU A 1 87 ? -5.864 -3.571 18.479 1.00 92.06 87 LEU A C 1
ATOM 668 O O . LEU A 1 87 ? -5.027 -3.009 17.773 1.00 92.06 87 LEU A O 1
ATOM 672 N N . GLN A 1 88 ? -5.540 -4.555 19.318 1.00 93.88 88 GLN A N 1
ATOM 673 C CA . GLN A 1 88 ? -4.165 -5.006 19.488 1.00 93.88 88 GLN A CA 1
ATOM 674 C C . GLN A 1 88 ? -3.638 -5.623 18.190 1.00 93.88 88 GLN A C 1
ATOM 676 O O . GLN A 1 88 ? -2.560 -5.245 17.736 1.00 93.88 88 GLN A O 1
ATOM 681 N N . ARG A 1 89 ? -4.441 -6.453 17.516 1.00 93.75 89 ARG A N 1
ATOM 682 C CA . ARG A 1 89 ? -4.098 -7.001 16.191 1.00 93.75 89 ARG A CA 1
ATOM 683 C C . ARG A 1 89 ? -3.874 -5.926 15.133 1.00 93.75 89 ARG A C 1
ATOM 685 O O . ARG A 1 89 ? -2.939 -6.033 14.343 1.00 93.75 89 ARG A O 1
ATOM 692 N N . ARG A 1 90 ? -4.693 -4.869 15.126 1.00 94.56 90 ARG A N 1
ATOM 693 C CA . ARG A 1 90 ? -4.507 -3.726 14.211 1.00 94.56 90 ARG A CA 1
ATOM 694 C C . ARG A 1 90 ? -3.166 -3.037 14.454 1.00 94.56 90 ARG A C 1
ATOM 696 O O . ARG A 1 90 ? -2.443 -2.752 13.503 1.00 94.56 90 ARG A O 1
ATOM 703 N N . LEU A 1 91 ? -2.822 -2.789 15.718 1.00 95.00 91 LEU A N 1
ATOM 704 C CA . LEU A 1 91 ? -1.553 -2.161 16.089 1.00 95.00 91 LEU A CA 1
ATOM 705 C C . LEU A 1 91 ? -0.356 -3.053 15.747 1.00 95.00 91 LEU A C 1
ATOM 707 O O . LEU A 1 91 ? 0.604 -2.564 15.160 1.00 95.00 91 LEU A O 1
ATOM 711 N N . GLU A 1 92 ? -0.429 -4.352 16.034 1.00 95.38 92 GLU A N 1
ATOM 712 C CA . GLU A 1 92 ? 0.615 -5.324 15.691 1.00 95.38 92 GLU A CA 1
ATOM 713 C C . GLU A 1 92 ? 0.873 -5.368 14.179 1.00 95.38 92 GLU A C 1
ATOM 715 O O . GLU A 1 92 ? 2.028 -5.314 13.751 1.00 95.38 92 GLU A O 1
ATOM 720 N N . ALA A 1 93 ? -0.183 -5.375 13.361 1.00 96.06 93 ALA A N 1
ATOM 721 C CA . ALA A 1 93 ? -0.070 -5.338 11.904 1.00 96.06 93 ALA A CA 1
ATOM 722 C C . ALA A 1 93 ? 0.564 -4.031 11.396 1.00 96.06 93 ALA A C 1
ATOM 724 O O . ALA A 1 93 ? 1.470 -4.061 10.559 1.00 96.06 93 ALA A O 1
ATOM 725 N N . LEU A 1 94 ? 0.143 -2.879 11.931 1.00 95.62 94 LEU A N 1
ATOM 726 C CA . LEU A 1 94 ? 0.738 -1.581 11.597 1.00 95.62 94 LEU A CA 1
ATOM 727 C C . LEU A 1 94 ? 2.224 -1.529 11.974 1.00 95.62 94 LEU A C 1
ATOM 729 O O . LEU A 1 94 ? 3.050 -1.097 11.168 1.00 95.62 94 LEU A O 1
ATOM 733 N N . SER A 1 95 ? 2.577 -1.998 13.172 1.00 94.81 95 SER A N 1
ATOM 734 C CA . SER A 1 95 ? 3.961 -2.071 13.643 1.00 94.81 95 SER A CA 1
ATOM 735 C C . SER A 1 95 ? 4.809 -3.016 12.795 1.00 94.81 95 SER A C 1
ATOM 737 O O . SER A 1 95 ? 5.945 -2.676 12.465 1.00 94.81 95 SER A O 1
ATOM 739 N N . TYR A 1 96 ? 4.266 -4.171 12.406 1.00 95.00 96 TYR A N 1
ATOM 740 C CA . TYR A 1 96 ? 4.938 -5.120 11.523 1.00 95.00 96 TYR A CA 1
ATOM 741 C C . TYR A 1 96 ? 5.282 -4.482 10.173 1.00 95.00 96 TYR A C 1
ATOM 743 O O . TYR A 1 96 ? 6.446 -4.500 9.769 1.00 95.00 96 TYR A O 1
ATOM 751 N N . VAL A 1 97 ? 4.301 -3.861 9.506 1.00 95.25 97 VAL A N 1
ATOM 752 C CA . VAL A 1 97 ? 4.517 -3.211 8.204 1.00 95.25 97 VAL A CA 1
ATOM 753 C C . VAL A 1 97 ? 5.508 -2.056 8.332 1.00 95.25 97 VAL A C 1
ATOM 755 O O . VAL A 1 97 ? 6.449 -1.971 7.544 1.00 95.25 97 VAL A O 1
ATOM 758 N N . ALA A 1 98 ? 5.361 -1.205 9.351 1.00 94.50 98 ALA A N 1
ATOM 759 C CA . ALA A 1 98 ? 6.289 -0.103 9.590 1.00 94.50 98 ALA A CA 1
ATOM 760 C C . ALA A 1 98 ? 7.733 -0.599 9.778 1.00 94.50 98 ALA A C 1
ATOM 762 O O . ALA A 1 98 ? 8.652 -0.072 9.154 1.00 94.50 98 ALA A O 1
ATOM 763 N N . ARG A 1 99 ? 7.939 -1.663 10.564 1.00 93.31 99 ARG A N 1
ATOM 764 C CA . ARG A 1 99 ? 9.263 -2.267 10.763 1.00 93.31 99 ARG A CA 1
ATOM 765 C C . ARG A 1 99 ? 9.829 -2.854 9.473 1.00 93.31 99 ARG A C 1
ATOM 767 O O . ARG A 1 99 ? 10.997 -2.636 9.164 1.00 93.31 99 ARG A O 1
ATOM 774 N N . ALA A 1 100 ? 9.003 -3.563 8.707 1.00 90.50 100 ALA A N 1
ATOM 775 C CA . ALA A 1 100 ? 9.399 -4.137 7.425 1.00 90.50 100 ALA A CA 1
ATOM 776 C C . ALA A 1 100 ? 9.787 -3.063 6.392 1.00 90.50 100 ALA A C 1
ATOM 778 O O . ALA A 1 100 ? 10.546 -3.348 5.465 1.00 90.50 100 ALA A O 1
ATOM 779 N N . MET A 1 101 ? 9.276 -1.836 6.534 1.00 87.88 101 MET A N 1
ATOM 780 C CA . MET A 1 101 ? 9.665 -0.682 5.721 1.00 87.88 101 MET A CA 1
ATOM 781 C C . MET A 1 101 ? 10.970 -0.029 6.189 1.00 87.88 101 MET A C 1
ATOM 783 O O . MET A 1 101 ? 11.750 0.391 5.342 1.00 87.88 101 MET A O 1
ATOM 787 N N . SER A 1 102 ? 11.227 0.040 7.498 1.00 79.50 102 SER A N 1
ATOM 788 C CA . SER A 1 102 ? 12.407 0.720 8.059 1.00 79.50 102 SER A CA 1
ATOM 789 C C . SER A 1 102 ? 13.743 0.016 7.795 1.00 79.50 102 SER A C 1
ATOM 791 O O . SER A 1 102 ? 14.787 0.584 8.089 1.00 79.50 102 SER A O 1
ATOM 793 N N . GLY A 1 103 ? 13.747 -1.211 7.265 1.00 66.56 103 GLY A N 1
ATOM 794 C CA . GLY A 1 103 ? 14.988 -1.961 7.036 1.00 66.56 103 GLY A CA 1
ATOM 795 C C . GLY A 1 103 ? 15.663 -2.457 8.319 1.00 66.56 103 GLY A C 1
ATOM 796 O O . GLY A 1 103 ? 16.719 -3.083 8.237 1.00 66.56 103 GLY A O 1
ATOM 797 N N . ASP A 1 104 ? 15.038 -2.249 9.485 1.00 46.75 104 ASP A N 1
ATOM 798 C CA . ASP A 1 104 ? 15.466 -2.811 10.763 1.00 46.75 104 ASP A CA 1
ATOM 799 C C . ASP A 1 104 ? 15.211 -4.322 10.757 1.00 46.75 104 ASP A C 1
ATOM 801 O O . ASP A 1 104 ? 14.235 -4.838 11.320 1.00 46.75 104 ASP A O 1
ATOM 805 N N . CYS A 1 105 ? 16.123 -5.043 10.100 1.00 40.41 105 CYS A N 1
ATOM 806 C CA . CYS A 1 105 ? 16.392 -6.436 10.389 1.00 40.41 105 CYS A CA 1
ATOM 807 C C . CYS A 1 105 ? 16.587 -6.523 11.900 1.00 40.41 105 CYS A C 1
ATOM 809 O O . CYS A 1 105 ? 17.532 -5.967 12.457 1.00 40.41 105 CYS A O 1
ATOM 811 N N . ALA A 1 106 ? 15.638 -7.159 12.577 1.00 42.91 106 ALA A N 1
ATOM 812 C CA . ALA A 1 106 ? 15.782 -7.504 13.969 1.00 42.91 106 ALA A CA 1
ATOM 813 C C . ALA A 1 106 ? 17.029 -8.385 14.096 1.00 42.91 106 ALA A C 1
ATOM 815 O O . ALA A 1 106 ? 16.948 -9.597 13.911 1.00 42.91 106 ALA A O 1
ATOM 816 N N . THR A 1 107 ? 18.179 -7.814 14.448 1.00 42.38 107 THR A N 1
ATOM 817 C CA . THR A 1 107 ? 19.156 -8.567 15.224 1.00 42.38 107 THR A CA 1
ATOM 818 C C . THR A 1 107 ? 18.464 -8.848 16.547 1.00 42.38 107 THR A C 1
ATOM 820 O O . THR A 1 107 ? 18.487 -8.032 17.467 1.00 42.38 107 THR A O 1
ATOM 823 N N . ALA A 1 108 ? 17.723 -9.954 16.584 1.00 39.31 108 ALA A N 1
ATOM 824 C CA . ALA A 1 108 ? 17.244 -10.541 17.811 1.00 39.31 108 ALA A CA 1
ATOM 825 C C . ALA A 1 108 ? 18.494 -10.866 18.628 1.00 39.31 108 ALA A C 1
ATOM 827 O O . ALA A 1 108 ? 19.248 -11.785 18.313 1.00 39.31 108 ALA A O 1
ATOM 828 N N . THR A 1 109 ? 18.748 -10.006 19.605 1.00 40.25 109 THR A N 1
ATOM 829 C CA . THR A 1 109 ? 19.726 -10.179 20.665 1.00 40.25 109 THR A CA 1
ATOM 830 C C . THR A 1 109 ? 19.573 -11.583 21.246 1.00 40.25 109 THR A C 1
ATOM 832 O O . THR A 1 109 ? 18.482 -11.954 21.682 1.00 40.25 109 THR A O 1
ATOM 835 N N . THR A 1 110 ? 20.654 -12.358 21.180 1.00 40.56 110 THR A N 1
ATOM 836 C CA . THR A 1 110 ? 20.859 -13.563 21.995 1.00 40.56 110 THR A CA 1
ATOM 837 C C . THR A 1 110 ? 21.432 -13.143 23.339 1.00 40.56 110 THR A C 1
ATOM 839 O O . THR A 1 110 ? 22.243 -12.187 23.336 1.00 40.56 110 THR A O 1
#

pLDDT: mean 88.4, std 13.53, range [39.31, 97.19]

Radius of gyration: 14.16 Å; chains: 1; bounding box: 33×25×38 Å